Protein AF-A0A072VHS4-F1 (afdb_monomer_lite)

InterPro domains:
  IPR009810 Late nodulin domain [PF07127] (1-51)

Foldseek 3Di:
DDPVVVVVVVVVVVVVVVVVVVVPPPFQWAPFLVSQPPDDDQDPPWGWGFAQVDFDDDPNDGTGGIDTD

Secondary structure (DSSP, 8-state):
--HHHHHHHHHHHHHHHHHHHHHS----EESSGGG-SSS--PPTT--EEEEEEEEEEETTEEEEEEEE-

Structure (mmCIF, N/CA/C/O backbone):
data_AF-A0A072VHS4-F1
#
_entry.id   AF-A0A072VHS4-F1
#
loop_
_atom_site.group_PDB
_atom_site.id
_atom_site.type_symbol
_atom_site.label_atom_id
_atom_site.label_alt_id
_atom_site.label_comp_id
_atom_site.label_asym_id
_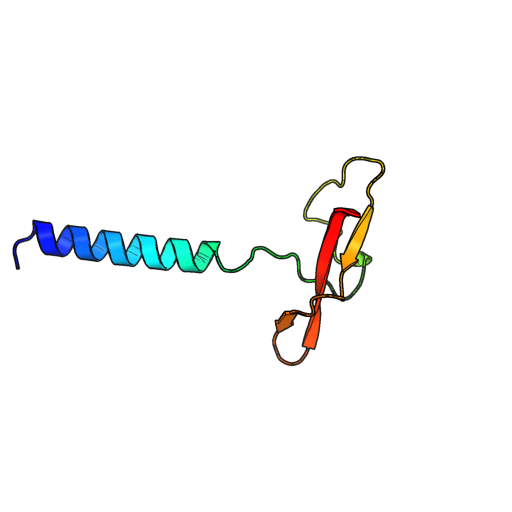atom_site.label_entity_id
_atom_site.label_seq_id
_atom_site.pdbx_PDB_ins_code
_atom_site.Cartn_x
_atom_site.Cartn_y
_atom_site.Cartn_z
_atom_site.occupancy
_atom_site.B_iso_or_equiv
_atom_site.auth_seq_id
_atom_site.auth_comp_id
_atom_site.auth_asym_id
_atom_site.auth_atom_id
_atom_site.pdbx_PDB_model_num
ATOM 1 N N . MET A 1 1 ? -26.565 -3.968 32.329 1.00 63.38 1 MET A N 1
ATOM 2 C CA . MET A 1 1 ? -25.121 -3.736 32.089 1.00 63.38 1 MET A CA 1
ATOM 3 C C . MET A 1 1 ? -24.792 -2.361 32.636 1.00 63.38 1 MET A C 1
ATOM 5 O O . MET A 1 1 ? -25.545 -1.445 32.319 1.00 63.38 1 MET A O 1
ATOM 9 N N . SER A 1 2 ? -23.778 -2.227 33.498 1.00 80.44 2 SER A N 1
ATOM 10 C CA . SER A 1 2 ? -23.431 -0.915 34.065 1.00 80.44 2 SER A CA 1
ATOM 11 C C . SER A 1 2 ? -23.022 0.054 32.950 1.00 80.44 2 SER A C 1
ATOM 13 O O . SER A 1 2 ? -22.559 -0.376 31.890 1.00 80.44 2 SER A O 1
ATOM 15 N N . GLU A 1 3 ? -23.227 1.352 33.165 1.00 87.12 3 GLU A N 1
ATOM 16 C CA . GLU A 1 3 ? -22.923 2.400 32.177 1.00 87.12 3 GLU A CA 1
ATOM 17 C C . GLU A 1 3 ? -21.469 2.339 31.692 1.00 87.12 3 GLU A C 1
ATOM 19 O O . GLU A 1 3 ? -21.191 2.521 30.508 1.00 87.12 3 GLU A O 1
ATOM 24 N N . ILE A 1 4 ? -20.564 1.945 32.588 1.00 87.25 4 ILE A N 1
ATOM 25 C CA . ILE A 1 4 ? -19.139 1.746 32.316 1.00 87.25 4 ILE A CA 1
ATOM 26 C C . ILE A 1 4 ? -18.928 0.656 31.255 1.00 87.25 4 ILE A C 1
ATOM 28 O O . ILE A 1 4 ? -18.151 0.838 30.321 1.00 87.25 4 ILE A O 1
ATOM 32 N N . VAL A 1 5 ? -19.660 -0.459 31.343 1.00 87.44 5 VAL A N 1
ATOM 33 C CA . VAL A 1 5 ? -19.548 -1.562 30.373 1.00 87.44 5 VAL A CA 1
ATOM 34 C C . VAL A 1 5 ? -20.029 -1.124 28.989 1.00 87.44 5 VAL A C 1
ATOM 36 O O . VAL A 1 5 ? -19.402 -1.468 27.991 1.00 87.44 5 VAL A O 1
ATOM 39 N N . LYS A 1 6 ? -21.102 -0.322 28.912 1.00 84.56 6 LYS A N 1
ATOM 40 C CA . LYS A 1 6 ? -21.602 0.219 27.635 1.00 84.56 6 LYS A CA 1
ATOM 41 C C . LYS A 1 6 ? -20.597 1.170 26.981 1.00 84.56 6 LYS A C 1
ATOM 43 O O . LYS A 1 6 ? -20.399 1.099 25.771 1.00 84.56 6 LYS A O 1
ATOM 48 N N . PHE A 1 7 ? -19.951 2.025 27.773 1.00 89.62 7 PHE A N 1
ATOM 49 C CA . PHE A 1 7 ? -18.936 2.958 27.282 1.00 89.62 7 PHE A CA 1
ATOM 50 C C . PHE A 1 7 ? -17.711 2.232 26.708 1.00 89.62 7 PHE A C 1
ATOM 52 O O . PHE A 1 7 ? -17.269 2.537 25.601 1.00 89.62 7 PHE A O 1
ATOM 59 N N . ILE A 1 8 ? -17.210 1.215 27.417 1.00 93.31 8 ILE A N 1
ATOM 60 C CA . ILE A 1 8 ? -16.094 0.382 26.946 1.00 93.31 8 ILE A CA 1
ATOM 61 C C . ILE A 1 8 ? -16.461 -0.317 25.632 1.00 93.31 8 ILE A C 1
ATOM 63 O O . ILE A 1 8 ? -15.655 -0.356 24.706 1.00 93.31 8 ILE A O 1
ATOM 67 N N . TYR A 1 9 ? -17.689 -0.824 25.518 1.00 92.81 9 TYR A N 1
ATOM 68 C CA . TYR A 1 9 ? -18.144 -1.501 24.306 1.00 92.81 9 TYR A CA 1
ATOM 69 C C . TYR A 1 9 ? -18.153 -0.569 23.088 1.00 92.81 9 TYR A C 1
ATOM 71 O O . TYR A 1 9 ? -17.684 -0.946 22.016 1.00 92.81 9 TYR A O 1
ATOM 79 N N . LEU A 1 10 ? -18.615 0.673 23.261 1.00 92.12 10 LEU A N 1
ATOM 80 C CA . LEU A 1 10 ? -18.555 1.691 22.211 1.00 92.12 10 LEU A CA 1
ATOM 81 C C . LEU A 1 10 ? -17.110 2.008 21.810 1.00 92.12 10 LEU A C 1
ATOM 83 O O . LEU A 1 10 ? -16.813 2.049 20.620 1.00 92.12 10 LEU A O 1
ATOM 87 N N . MET A 1 11 ? -16.200 2.169 22.776 1.00 91.75 11 MET A N 1
ATOM 88 C CA . MET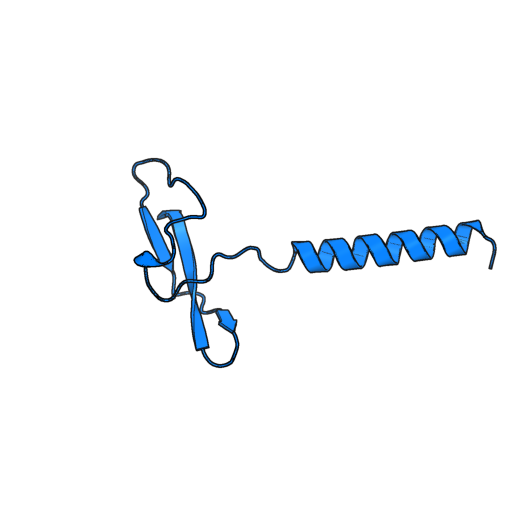 A 1 11 ? -14.776 2.398 22.496 1.00 91.75 11 MET A CA 1
ATOM 89 C C . MET A 1 11 ? -14.164 1.254 21.676 1.00 91.75 11 MET A C 1
ATOM 91 O O . MET A 1 11 ? -13.461 1.511 20.703 1.00 91.75 11 MET A O 1
ATOM 95 N N . ILE A 1 12 ? -14.470 -0.002 22.015 1.00 92.94 12 ILE A N 1
ATOM 96 C CA . ILE A 1 12 ? -13.996 -1.178 21.267 1.00 92.94 12 ILE A CA 1
ATOM 97 C C . ILE A 1 12 ? -14.531 -1.165 19.830 1.00 92.94 12 ILE A C 1
ATOM 99 O O . ILE A 1 12 ? -13.774 -1.433 18.898 1.00 92.94 12 ILE A O 1
ATOM 103 N N . ILE A 1 13 ? -15.807 -0.824 19.627 1.00 93.50 13 ILE A N 1
ATOM 104 C CA . ILE A 1 13 ? -16.401 -0.717 18.285 1.00 93.50 13 ILE A CA 1
ATOM 105 C C . ILE A 1 13 ? -15.702 0.379 17.468 1.00 93.50 13 ILE A C 1
ATOM 107 O O . ILE A 1 13 ? -15.315 0.145 16.327 1.00 93.50 13 ILE A O 1
ATOM 111 N N . PHE A 1 14 ? -15.470 1.557 18.047 1.00 91.19 14 PHE A N 1
ATOM 112 C CA . PHE A 1 14 ? -14.762 2.636 17.351 1.00 91.19 14 PHE A CA 1
ATOM 113 C C . PHE A 1 14 ? -13.317 2.264 17.008 1.00 91.19 14 PHE A C 1
ATOM 115 O O . PHE A 1 14 ? -12.878 2.488 15.882 1.00 91.19 14 PHE A O 1
ATOM 122 N N . LEU A 1 15 ? -12.587 1.665 17.950 1.00 89.00 15 LEU A N 1
ATOM 123 C CA . LEU A 1 15 ? -11.205 1.238 17.732 1.00 89.00 15 LEU A CA 1
ATOM 124 C C . LEU A 1 15 ? -11.109 0.123 16.692 1.00 89.00 15 LEU A C 1
ATOM 126 O O . LEU A 1 15 ? -10.220 0.155 15.851 1.00 89.00 15 LEU A O 1
ATOM 130 N N . SER A 1 16 ? -12.030 -0.840 16.707 1.00 87.06 16 SER A N 1
ATOM 131 C CA . SER A 1 16 ? -12.060 -1.908 15.703 1.00 87.06 16 SER A CA 1
ATOM 132 C C . SER A 1 16 ? -12.366 -1.370 14.305 1.00 87.06 16 SER A C 1
ATOM 134 O O . SER A 1 16 ? -11.650 -1.717 13.370 1.00 87.06 16 SER A O 1
ATOM 136 N N . LEU A 1 17 ? -13.335 -0.460 14.157 1.00 86.44 17 LEU A N 1
ATOM 137 C CA . LEU A 1 17 ? -13.592 0.225 12.883 1.00 86.44 17 LEU A CA 1
ATOM 138 C C . LEU A 1 17 ? -12.371 1.015 12.401 1.00 86.44 17 LEU A C 1
ATOM 140 O O . LEU A 1 17 ? -12.026 0.957 11.224 1.00 86.44 17 LEU A O 1
ATOM 144 N N . PHE A 1 18 ? -11.689 1.713 13.308 1.00 83.06 18 PHE A N 1
ATOM 145 C CA . PHE A 1 18 ? -10.486 2.476 12.989 1.00 83.06 18 PHE A CA 1
ATOM 146 C C . PHE A 1 18 ? -9.327 1.572 12.547 1.00 83.06 18 PHE A C 1
ATOM 148 O O . PHE A 1 18 ? -8.672 1.849 11.547 1.00 83.06 18 PHE A O 1
ATOM 155 N N . ILE A 1 19 ? -9.110 0.452 13.241 1.00 81.56 19 ILE A N 1
ATOM 156 C CA . ILE A 1 19 ? -8.096 -0.547 12.881 1.00 81.56 19 ILE A CA 1
ATOM 157 C C . ILE A 1 19 ? -8.408 -1.173 11.520 1.00 81.56 19 ILE A C 1
ATOM 159 O O . ILE A 1 19 ? -7.481 -1.385 10.745 1.00 81.56 19 ILE A O 1
ATOM 163 N N . VAL A 1 20 ? -9.677 -1.454 11.210 1.00 79.25 20 VAL A N 1
ATOM 164 C CA . VAL A 1 20 ? -10.089 -1.978 9.897 1.00 79.25 20 VAL A CA 1
ATOM 165 C C . VAL A 1 20 ? -9.877 -0.932 8.802 1.00 79.25 20 VAL A C 1
ATOM 167 O O . VAL A 1 20 ? -9.333 -1.263 7.754 1.00 79.25 20 VAL A O 1
ATOM 170 N N . ALA A 1 21 ? -10.232 0.329 9.051 1.00 74.81 21 ALA A N 1
ATOM 171 C CA . ALA A 1 21 ? -10.035 1.416 8.095 1.00 74.81 21 ALA A CA 1
ATOM 172 C C . ALA A 1 21 ? -8.549 1.711 7.829 1.00 74.81 21 ALA A C 1
ATOM 174 O O . ALA A 1 21 ? -8.184 1.987 6.694 1.00 74.81 21 ALA A O 1
ATOM 175 N N . MET A 1 22 ? -7.682 1.617 8.843 1.00 69.94 22 MET A N 1
ATOM 176 C CA . MET A 1 22 ? -6.234 1.789 8.663 1.00 69.94 22 MET A CA 1
ATOM 177 C C . MET A 1 22 ? -5.538 0.544 8.093 1.00 69.94 22 MET A C 1
ATOM 179 O O . MET A 1 22 ? -4.547 0.684 7.385 1.00 69.94 22 MET A O 1
ATOM 183 N N . ASN A 1 23 ? -6.037 -0.668 8.379 1.00 63.31 23 ASN A N 1
ATOM 184 C CA . ASN A 1 23 ? -5.550 -1.907 7.750 1.00 63.31 23 ASN A CA 1
ATOM 185 C C . ASN A 1 23 ? -6.111 -2.133 6.347 1.00 63.31 23 ASN A C 1
ATOM 187 O O . ASN A 1 23 ? -5.641 -3.035 5.654 1.00 63.31 23 ASN A O 1
ATOM 191 N N . ALA A 1 24 ? -7.050 -1.309 5.880 1.00 59.25 24 ALA A N 1
ATOM 192 C CA . ALA A 1 24 ? -7.251 -1.104 4.456 1.00 59.25 24 ALA A CA 1
ATOM 193 C C . ALA A 1 24 ? -6.041 -0.330 3.915 1.00 59.25 24 ALA A C 1
ATOM 195 O O . ALA A 1 24 ? -6.151 0.825 3.529 1.00 59.25 24 ALA A O 1
ATOM 196 N N . ASN A 1 25 ? -4.866 -0.966 3.998 1.00 56.41 25 ASN A N 1
ATOM 197 C CA . ASN A 1 25 ? -3.850 -0.986 2.975 1.00 56.41 25 ASN A CA 1
ATOM 198 C C . ASN A 1 25 ? -3.931 0.274 2.105 1.00 56.41 25 ASN A C 1
ATOM 200 O O . ASN A 1 25 ? -4.556 0.251 1.047 1.00 56.41 25 ASN A O 1
ATOM 204 N N . ALA A 1 26 ? -3.314 1.364 2.579 1.00 54.03 26 ALA A N 1
ATOM 205 C CA . ALA A 1 26 ? -3.129 2.617 1.847 1.00 54.03 26 ALA A CA 1
ATOM 206 C C . ALA A 1 26 ? -2.144 2.409 0.683 1.00 54.03 26 ALA A C 1
ATOM 208 O O . ALA A 1 26 ? -1.117 3.067 0.570 1.00 54.03 26 ALA A O 1
ATOM 209 N N . PHE A 1 27 ? -2.410 1.404 -0.141 1.00 59.59 27 PHE A N 1
ATOM 210 C CA . PHE A 1 27 ? -1.636 1.117 -1.321 1.00 59.59 27 PHE A CA 1
ATOM 211 C C . PHE A 1 27 ? -2.108 2.077 -2.398 1.00 59.59 27 PHE A C 1
ATOM 213 O O . PHE A 1 27 ? -3.293 2.124 -2.737 1.00 59.59 27 PHE A O 1
ATOM 220 N N . SER A 1 28 ? -1.164 2.841 -2.943 1.00 67.06 28 SER A N 1
ATOM 221 C CA . SER A 1 28 ? -1.382 3.512 -4.214 1.00 67.06 28 SER A CA 1
ATOM 222 C C . SER A 1 28 ? -1.545 2.438 -5.272 1.00 67.06 28 SER A C 1
ATOM 224 O O . SER A 1 28 ? -0.571 1.835 -5.731 1.00 67.06 28 SER A O 1
ATOM 226 N N . ILE A 1 29 ? -2.789 2.191 -5.639 1.00 77.38 29 ILE A N 1
ATOM 227 C CA . ILE A 1 29 ? -3.121 1.309 -6.740 1.00 77.38 29 ILE A CA 1
ATOM 228 C C . ILE A 1 29 ? -2.567 1.936 -8.023 1.00 77.38 29 ILE A C 1
ATOM 230 O O . ILE A 1 29 ? -2.710 3.140 -8.244 1.00 77.38 29 ILE A O 1
ATOM 234 N N . CYS A 1 30 ? -1.931 1.132 -8.870 1.00 79.38 30 CYS A N 1
ATOM 235 C CA . CYS A 1 30 ? -1.403 1.580 -10.153 1.00 79.38 30 CYS A CA 1
ATOM 236 C C . CYS A 1 30 ? -1.654 0.551 -11.252 1.00 79.38 30 CYS A C 1
ATOM 238 O O . CYS A 1 30 ? -1.576 -0.662 -11.046 1.00 79.38 30 CYS A O 1
ATOM 240 N N . GLN A 1 31 ? -1.911 1.034 -12.463 1.00 81.38 31 GLN A N 1
ATOM 241 C CA . GLN A 1 31 ? -1.922 0.208 -13.665 1.00 81.38 31 GLN A CA 1
ATOM 242 C C . GLN A 1 31 ? -0.619 0.389 -14.448 1.00 81.38 31 GLN A C 1
ATOM 244 O O . GLN A 1 31 ? -0.104 -0.569 -15.032 1.00 81.38 31 GLN A O 1
ATOM 249 N N . ASN A 1 32 ? -0.058 1.595 -14.408 1.00 77.62 32 ASN A N 1
ATOM 250 C CA . ASN A 1 32 ? 1.183 1.996 -15.050 1.00 77.62 32 ASN A CA 1
ATOM 251 C C . ASN A 1 32 ? 2.061 2.813 -14.090 1.00 77.62 32 ASN A C 1
ATOM 253 O O . ASN A 1 32 ? 1.586 3.421 -13.135 1.00 77.62 32 ASN A O 1
ATOM 257 N N . ASN A 1 33 ? 3.363 2.903 -14.384 1.00 77.44 33 ASN A N 1
ATOM 258 C CA . ASN A 1 33 ? 4.305 3.706 -13.587 1.00 77.44 33 ASN A CA 1
ATOM 259 C C . ASN A 1 33 ? 3.928 5.198 -13.536 1.00 77.44 33 ASN A C 1
ATOM 261 O O . ASN A 1 33 ? 4.318 5.905 -12.613 1.00 77.44 33 ASN A O 1
ATOM 265 N N . SER A 1 34 ? 3.169 5.680 -14.524 1.00 76.88 34 SER A N 1
ATOM 266 C CA . SER A 1 34 ? 2.633 7.041 -14.568 1.00 76.88 34 SER A CA 1
ATOM 267 C C . SER A 1 34 ? 1.606 7.340 -13.484 1.00 76.88 34 SER A C 1
ATOM 269 O O . SER A 1 34 ? 1.321 8.512 -13.267 1.00 76.88 34 SER A O 1
ATOM 271 N N . ASP A 1 35 ? 1.035 6.316 -12.855 1.00 78.00 35 ASP A N 1
ATOM 272 C CA . ASP A 1 35 ? -0.026 6.474 -11.860 1.00 78.00 35 ASP A CA 1
ATOM 273 C C . ASP A 1 35 ? 0.579 6.722 -10.467 1.00 78.00 35 ASP A C 1
ATOM 275 O O . ASP A 1 35 ? -0.068 7.260 -9.579 1.00 78.00 35 ASP A O 1
ATOM 279 N N . CYS A 1 36 ? 1.873 6.427 -10.304 1.00 78.75 36 CYS A N 1
ATOM 280 C CA . CYS A 1 36 ? 2.647 6.617 -9.078 1.00 78.75 36 CYS A CA 1
ATOM 281 C C . CYS A 1 36 ? 3.226 8.037 -8.943 1.00 78.75 36 CYS A C 1
ATOM 283 O O . CYS A 1 36 ? 4.363 8.200 -8.505 1.00 78.75 36 CYS A O 1
ATOM 285 N N . LYS A 1 37 ? 2.487 9.065 -9.380 1.00 68.44 37 LYS A N 1
ATOM 286 C CA . LYS A 1 37 ? 2.989 10.451 -9.463 1.00 68.44 37 LYS A CA 1
ATOM 287 C C . LYS A 1 37 ? 2.923 11.232 -8.154 1.00 68.44 37 LYS A C 1
ATOM 289 O O . LYS A 1 37 ? 3.733 12.136 -7.977 1.00 68.44 37 LYS A O 1
ATOM 294 N N . ASP A 1 38 ? 1.998 10.882 -7.262 1.00 60.78 38 ASP A N 1
ATOM 295 C CA . ASP A 1 38 ? 1.555 11.823 -6.224 1.00 60.78 38 ASP A CA 1
ATOM 296 C C . ASP A 1 38 ? 1.787 11.372 -4.779 1.00 60.78 38 ASP A C 1
ATOM 298 O O . ASP A 1 38 ? 1.493 12.142 -3.868 1.00 60.78 38 ASP A O 1
ATOM 302 N N . GLN A 1 39 ? 2.278 10.152 -4.528 1.00 55.81 39 GLN A N 1
ATOM 303 C CA . GLN A 1 39 ? 2.181 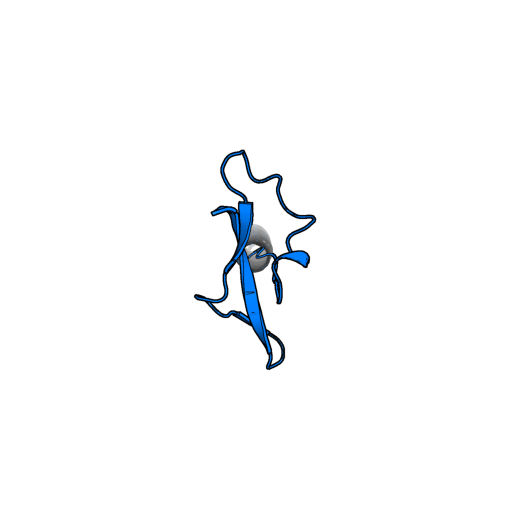9.609 -3.167 1.00 55.81 39 GLN A CA 1
ATOM 304 C C . GLN A 1 39 ? 3.436 9.733 -2.314 1.00 55.81 39 GLN A C 1
ATOM 306 O O . GLN A 1 39 ? 3.296 10.046 -1.140 1.00 55.81 39 GLN A O 1
ATOM 311 N N . GLU A 1 40 ? 4.649 9.616 -2.843 1.00 59.59 40 GLU A N 1
ATOM 312 C CA . GLU A 1 40 ? 5.859 9.797 -2.032 1.00 59.59 40 GLU A CA 1
ATOM 313 C C . GLU A 1 40 ? 6.989 10.294 -2.925 1.00 59.59 40 GLU A C 1
ATOM 315 O O . GLU A 1 40 ? 6.995 10.026 -4.113 1.00 59.59 40 GLU A O 1
ATOM 320 N N . ILE A 1 41 ? 7.948 11.046 -2.401 1.00 69.69 41 ILE A N 1
ATOM 321 C CA . ILE A 1 41 ? 9.157 11.401 -3.148 1.00 69.69 41 ILE A CA 1
ATOM 322 C C . ILE A 1 41 ? 10.102 10.214 -2.960 1.00 69.69 41 ILE A C 1
ATOM 324 O O . ILE A 1 41 ? 10.658 10.065 -1.870 1.00 69.69 41 ILE A O 1
ATOM 328 N N . CYS A 1 42 ? 10.284 9.338 -3.960 1.00 75.69 42 CYS A N 1
ATOM 329 C CA . CYS A 1 42 ? 11.319 8.308 -3.823 1.00 75.69 42 CYS A CA 1
ATOM 330 C C . CYS A 1 42 ? 12.671 9.006 -3.633 1.00 75.69 42 CYS A C 1
ATOM 332 O O . CYS A 1 42 ? 13.092 9.822 -4.457 1.00 75.69 42 CYS A O 1
ATOM 334 N N . LEU A 1 43 ? 13.360 8.685 -2.537 1.00 82.44 43 LEU A N 1
ATOM 335 C CA . LEU A 1 43 ? 14.703 9.199 -2.299 1.00 82.44 43 LEU A CA 1
ATOM 336 C C . LEU A 1 43 ? 15.656 8.622 -3.360 1.00 82.44 43 LEU A C 1
ATOM 338 O O . LEU A 1 43 ? 15.651 7.405 -3.583 1.00 82.44 43 LEU A O 1
ATOM 342 N N . PRO A 1 44 ? 16.498 9.452 -4.002 1.00 80.25 44 PRO A N 1
ATOM 343 C CA . PRO A 1 44 ? 17.487 8.957 -4.952 1.00 80.25 44 PRO A CA 1
ATOM 344 C C . PRO A 1 44 ? 18.402 7.921 -4.267 1.00 80.25 44 PRO A C 1
ATOM 346 O O . PRO A 1 44 ? 18.796 8.135 -3.117 1.00 80.25 44 PRO A O 1
ATOM 349 N N . PRO A 1 45 ? 18.743 6.794 -4.929 1.00 80.94 45 PRO A N 1
ATOM 350 C CA . PRO A 1 45 ? 18.608 6.501 -6.364 1.00 80.94 45 PRO A CA 1
ATOM 351 C C . PRO A 1 45 ? 17.286 5.832 -6.786 1.00 80.94 45 PRO A C 1
ATOM 353 O O . PRO A 1 45 ? 17.141 5.482 -7.959 1.00 80.94 45 PRO A O 1
ATOM 356 N N . LYS A 1 46 ? 16.355 5.618 -5.852 1.00 82.31 46 LYS A N 1
ATOM 357 C CA . LYS A 1 46 ? 15.146 4.831 -6.099 1.00 82.31 46 LYS A CA 1
ATOM 358 C C . LYS A 1 46 ? 14.1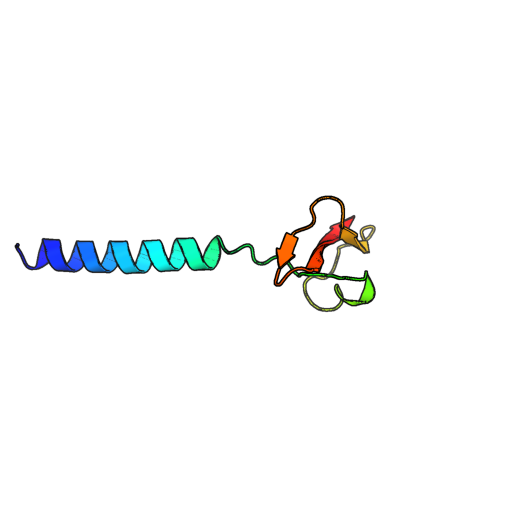75 5.565 -7.014 1.00 82.31 46 LYS A C 1
ATOM 360 O O . LYS A 1 46 ? 14.094 6.794 -6.990 1.00 82.31 46 LYS A O 1
ATOM 365 N N . LYS A 1 47 ? 13.420 4.811 -7.810 1.00 80.44 47 LYS A N 1
ATOM 366 C CA . LYS A 1 47 ? 12.398 5.350 -8.715 1.00 80.44 47 LYS A CA 1
ATOM 367 C C . LYS A 1 47 ? 11.033 4.758 -8.399 1.00 80.44 47 LYS A C 1
ATOM 369 O O . LYS A 1 47 ? 10.927 3.612 -7.974 1.00 80.44 47 LYS A O 1
ATOM 374 N N . HIS A 1 48 ? 9.994 5.544 -8.667 1.00 81.62 48 HIS A N 1
ATOM 375 C CA . HIS A 1 48 ? 8.620 5.059 -8.628 1.00 81.62 48 HIS A CA 1
ATOM 376 C C . HIS A 1 48 ? 8.427 3.953 -9.659 1.00 81.62 48 HIS A C 1
ATOM 378 O O . HIS A 1 48 ? 8.711 4.137 -10.847 1.00 81.62 48 HIS A O 1
ATOM 384 N N . TRP A 1 49 ? 7.923 2.815 -9.200 1.00 83.25 49 TRP A N 1
ATOM 385 C CA . TRP A 1 49 ? 7.630 1.670 -10.039 1.00 83.25 49 TRP A CA 1
ATOM 386 C C . TRP A 1 49 ? 6.277 1.074 -9.673 1.00 83.25 49 TRP A C 1
ATOM 388 O O . TRP A 1 49 ? 5.955 0.929 -8.497 1.00 83.25 49 TRP A O 1
ATOM 398 N N . CYS A 1 50 ? 5.492 0.705 -10.684 1.00 83.38 50 CYS A N 1
ATOM 399 C CA . CYS A 1 50 ? 4.258 -0.032 -10.472 1.00 83.38 50 CYS A CA 1
ATOM 400 C C . CYS A 1 50 ? 4.565 -1.531 -10.379 1.00 83.38 50 CYS A C 1
ATOM 402 O O . CYS A 1 50 ? 4.799 -2.203 -11.390 1.00 83.38 50 CYS A O 1
ATOM 404 N N . ASN A 1 51 ? 4.593 -2.060 -9.158 1.00 81.31 51 ASN A N 1
ATOM 405 C CA . ASN A 1 51 ? 4.823 -3.471 -8.901 1.00 81.31 51 ASN A CA 1
ATOM 406 C C . ASN A 1 51 ? 3.538 -4.280 -9.139 1.00 81.31 51 ASN A C 1
ATOM 408 O O . ASN A 1 51 ? 2.582 -4.204 -8.373 1.00 81.31 51 ASN A O 1
ATOM 412 N N . LYS A 1 52 ? 3.531 -5.090 -10.203 1.00 75.81 52 LYS A N 1
ATOM 413 C CA . LYS A 1 52 ? 2.418 -5.989 -10.564 1.00 75.81 52 LYS A CA 1
ATOM 414 C C . LYS A 1 52 ? 2.598 -7.422 -10.047 1.00 75.81 52 LYS A C 1
ATOM 416 O O . LYS A 1 52 ? 1.792 -8.285 -10.377 1.00 75.81 52 LYS A O 1
ATOM 421 N N . ILE A 1 53 ? 3.664 -7.696 -9.289 1.00 65.62 53 ILE A N 1
ATOM 422 C CA . ILE A 1 53 ? 3.987 -9.046 -8.793 1.00 65.62 53 ILE A CA 1
ATOM 423 C C . ILE A 1 53 ? 2.986 -9.482 -7.712 1.00 65.62 53 ILE A C 1
ATOM 425 O O . ILE A 1 53 ? 2.660 -10.664 -7.62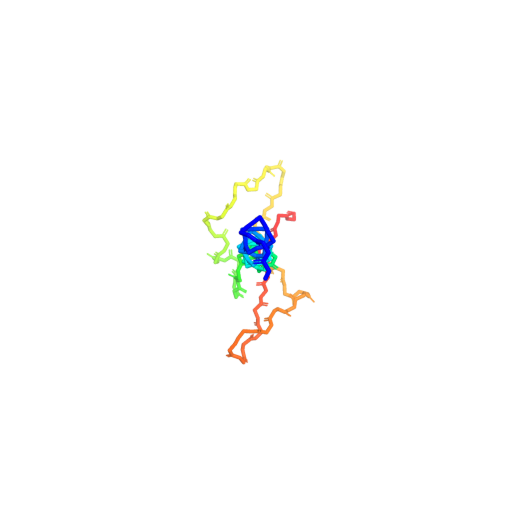3 1.00 65.62 53 ILE A O 1
ATOM 429 N N . VAL A 1 54 ? 2.454 -8.529 -6.937 1.00 61.41 54 VAL A N 1
ATOM 430 C CA . VAL A 1 54 ? 1.346 -8.744 -5.996 1.00 61.41 54 VAL A CA 1
ATOM 431 C C . VAL A 1 54 ? 0.107 -8.033 -6.550 1.00 61.41 54 VAL A C 1
ATOM 433 O O . VAL A 1 54 ? -0.152 -6.891 -6.174 1.00 61.41 54 VAL A O 1
ATOM 436 N N . PRO A 1 55 ? -0.630 -8.642 -7.499 1.00 60.72 55 PRO A N 1
ATOM 437 C CA . PRO A 1 55 ? -1.825 -8.020 -8.045 1.00 60.72 55 PRO A CA 1
ATOM 438 C C . PRO A 1 55 ? -2.888 -7.913 -6.950 1.00 60.72 55 PRO A C 1
ATOM 440 O O . PRO A 1 55 ? -3.273 -8.911 -6.337 1.00 60.72 55 PRO A O 1
ATOM 443 N N . VAL A 1 56 ? -3.379 -6.702 -6.712 1.00 64.19 56 VAL A N 1
ATOM 444 C CA . VAL A 1 56 ? -4.576 -6.476 -5.906 1.00 64.19 56 VAL A CA 1
ATOM 445 C C . VAL A 1 56 ? -5.770 -6.635 -6.845 1.00 64.19 56 VAL A C 1
ATOM 447 O O . VAL A 1 56 ? -5.799 -6.040 -7.921 1.00 64.19 56 VAL A O 1
ATOM 450 N N . MET A 1 57 ? -6.738 -7.480 -6.481 1.00 57.88 57 MET A N 1
ATOM 451 C CA . MET A 1 57 ? -7.996 -7.574 -7.226 1.00 57.88 57 MET A CA 1
ATOM 452 C C . MET A 1 57 ? -8.952 -6.499 -6.729 1.00 57.88 57 MET A C 1
ATOM 454 O O . MET A 1 57 ? -9.381 -6.541 -5.576 1.00 57.88 57 MET A O 1
ATOM 458 N N . ILE A 1 58 ? -9.303 -5.565 -7.609 1.00 61.94 58 ILE A N 1
ATOM 459 C CA . ILE A 1 58 ? -10.300 -4.526 -7.341 1.00 61.94 58 ILE A CA 1
ATOM 460 C C . ILE A 1 58 ? -11.242 -4.490 -8.536 1.00 61.94 58 ILE A C 1
ATOM 462 O O . ILE A 1 58 ? -10.776 -4.343 -9.663 1.00 61.94 58 ILE A O 1
ATOM 466 N N . GLU A 1 59 ? -12.543 -4.672 -8.294 1.00 57.53 59 GLU A N 1
ATOM 467 C CA . GLU A 1 59 ? -13.587 -4.572 -9.332 1.00 57.53 59 GLU A CA 1
ATOM 468 C C . GLU A 1 59 ? -13.219 -5.325 -10.629 1.00 57.53 59 GLU A C 1
ATOM 470 O O . GLU A 1 59 ? -13.237 -4.768 -11.720 1.00 57.53 59 GLU A O 1
ATOM 475 N N . GLU A 1 60 ? -12.812 -6.594 -10.495 1.00 59.31 60 GLU A N 1
ATOM 476 C CA . GLU A 1 60 ? -12.426 -7.489 -11.608 1.00 59.31 60 GLU A CA 1
ATOM 477 C C . GLU A 1 60 ? -11.154 -7.093 -12.389 1.00 59.31 60 GLU A C 1
ATOM 479 O O . GLU A 1 60 ? -10.788 -7.757 -13.361 1.00 59.31 60 GLU A O 1
ATOM 484 N N . THR A 1 61 ? -10.418 -6.072 -11.944 1.00 58.00 61 THR A N 1
ATOM 485 C CA . THR A 1 61 ? -9.153 -5.649 -12.560 1.00 58.00 61 THR A CA 1
ATOM 486 C C . THR A 1 61 ? -7.942 -6.049 -11.716 1.00 58.00 61 THR A C 1
ATOM 488 O O . THR A 1 61 ? -7.925 -5.895 -10.494 1.00 58.00 61 THR A O 1
ATOM 491 N N . MET A 1 62 ? -6.911 -6.593 -12.376 1.00 62.78 62 MET A N 1
ATOM 492 C CA . MET A 1 62 ? -5.595 -6.803 -11.765 1.00 62.78 62 MET A CA 1
ATOM 493 C C . MET A 1 62 ? -4.820 -5.491 -11.795 1.00 62.78 62 MET A C 1
ATOM 495 O O . MET A 1 62 ? -4.408 -5.025 -12.861 1.00 62.78 62 MET A O 1
ATOM 499 N N . VAL A 1 63 ? -4.593 -4.929 -10.618 1.00 71.69 63 VAL A N 1
ATOM 500 C CA . VAL A 1 63 ? -3.839 -3.691 -10.433 1.00 71.69 63 VAL A CA 1
ATOM 501 C C . VAL A 1 63 ? -2.611 -3.946 -9.564 1.00 71.69 63 VAL A C 1
ATOM 503 O O . VAL A 1 63 ? -2.602 -4.842 -8.723 1.00 71.69 63 VAL A O 1
ATOM 506 N N . GLY A 1 64 ? -1.535 -3.213 -9.833 1.00 77.81 64 GLY A N 1
ATOM 507 C CA . GLY A 1 64 ? -0.300 -3.269 -9.059 1.00 77.81 64 GLY A CA 1
ATOM 508 C C . GLY A 1 64 ? -0.284 -2.239 -7.935 1.00 77.81 64 GLY A C 1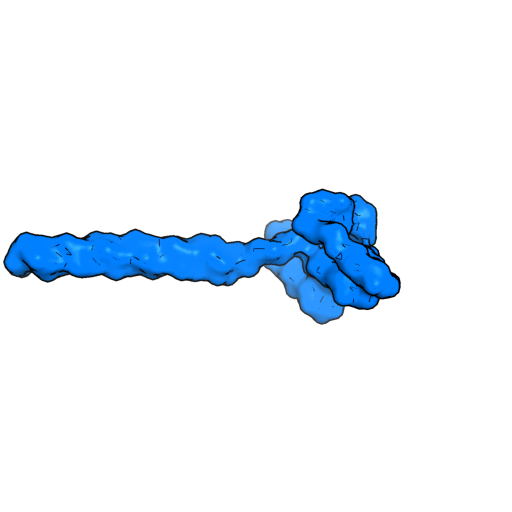
ATOM 509 O O . GLY A 1 64 ? -1.215 -1.449 -7.781 1.00 77.81 64 GLY A O 1
ATOM 510 N N . ASN A 1 65 ? 0.821 -2.221 -7.198 1.00 80.19 65 ASN A N 1
ATOM 511 C CA . ASN A 1 65 ? 1.082 -1.267 -6.127 1.00 80.19 65 ASN A CA 1
ATOM 512 C C . ASN A 1 65 ? 2.290 -0.392 -6.465 1.00 80.19 65 ASN A C 1
ATOM 514 O O . ASN A 1 65 ? 3.282 -0.885 -7.005 1.00 80.19 65 ASN A O 1
ATOM 518 N N . CYS A 1 66 ? 2.233 0.897 -6.136 1.00 79.31 66 CYS A N 1
ATOM 519 C CA . CYS A 1 66 ? 3.401 1.764 -6.271 1.00 79.31 66 CYS A CA 1
ATOM 520 C C . CYS A 1 66 ? 4.453 1.438 -5.209 1.00 79.31 66 CYS A C 1
ATOM 522 O O . CYS A 1 66 ? 4.165 1.453 -4.015 1.00 79.31 66 CYS A O 1
ATOM 524 N N . GLU A 1 67 ? 5.686 1.206 -5.650 1.00 80.06 67 GLU A N 1
ATOM 525 C CA . GLU A 1 67 ? 6.845 0.952 -4.796 1.00 80.06 67 GLU A CA 1
ATOM 526 C C . GLU A 1 67 ? 8.038 1.822 -5.219 1.00 80.06 67 GLU A C 1
ATOM 528 O O . GLU A 1 67 ? 8.151 2.245 -6.374 1.00 80.06 67 GLU A O 1
ATOM 533 N N . CYS A 1 68 ? 8.951 2.073 -4.276 1.00 80.56 68 CYS A N 1
ATOM 534 C CA . CYS A 1 68 ? 10.258 2.673 -4.547 1.00 80.56 68 CYS A CA 1
ATOM 535 C C . CYS A 1 68 ? 11.319 1.576 -4.675 1.00 80.56 68 CYS A C 1
ATOM 537 O O . CYS A 1 68 ? 11.755 1.015 -3.661 1.00 80.56 68 CYS A O 1
ATOM 539 N N . ILE A 1 69 ? 11.761 1.319 -5.909 1.00 79.88 69 ILE A N 1
ATOM 540 C CA . ILE A 1 69 ? 12.790 0.322 -6.253 1.00 79.88 69 ILE A CA 1
ATOM 541 C C . ILE A 1 69 ? 14.096 1.023 -6.621 1.00 79.88 69 ILE A C 1
ATOM 543 O O . ILE A 1 69 ? 14.043 2.057 -7.331 1.00 79.88 69 ILE A O 1
#

pLDDT: mean 75.73, std 11.25, range [54.03, 93.5]

Organism: Medicago truncatula (NCBI:txid3880)

Radius of gyration: 18.66 Å; chains: 1; bounding box: 44×21×49 Å

Sequence (69 aa):
MSEIVKFIYLMIIFLSLFIVAMNANAFSICQNNSDCKDQEICLPPKKHWCNKIVPVMIEETMVGNCECI